Protein AF-A0A0H4A3J3-F1 (afdb_monomer_lite)

Sequence (76 aa):
MNDQYAMVFFFRSDCAYCHAFAPTLKQFTQANSLPTYAFTLDGKSMDQFPVPIPATPEVSQLFFDNPRSITVPATF

Foldseek 3Di:
DPPQAAKEWEDEQPDPVQLVCLVVVLVVCVVVVHHYQYEYCHCAADDSGHDHDHCDPVNLVVPDPDSVDDDPGDMD

Secondary structure (DSSP, 8-state):
------EEEEE-TT-HHHHHHHHHHHHHHHHTT--EEEEESSS--BTTBSSPEE--HHHHHHH-S-TTS--SSEE-

Structure (mmCIF, N/CA/C/O backbone):
data_AF-A0A0H4A3J3-F1
#
_entry.id   AF-A0A0H4A3J3-F1
#
loop_
_atom_site.group_PDB
_atom_site.id
_atom_site.type_symbol
_atom_site.label_atom_id
_atom_site.label_alt_id
_atom_site.label_comp_id
_atom_site.label_asym_id
_atom_site.label_entity_id
_atom_site.label_seq_id
_atom_site.pdbx_PDB_ins_code
_atom_site.Cartn_x
_atom_site.Cartn_y
_atom_site.Cartn_z
_atom_site.occupancy
_atom_site.B_iso_or_equiv
_atom_site.auth_seq_id
_atom_site.auth_comp_id
_atom_site.auth_asym_id
_atom_site.auth_atom_id
_atom_site.pdbx_PDB_model_num
ATOM 1 N N . MET A 1 1 ? -2.773 6.396 26.564 1.00 41.66 1 MET A N 1
ATOM 2 C CA . MET A 1 1 ? -2.157 6.283 25.229 1.00 41.66 1 MET A CA 1
ATOM 3 C C . MET A 1 1 ? -3.301 6.005 24.277 1.00 41.66 1 MET A C 1
ATOM 5 O O . MET A 1 1 ? -4.003 5.035 24.506 1.00 41.66 1 MET A O 1
ATOM 9 N N . ASN A 1 2 ? -3.601 6.908 23.342 1.00 51.56 2 ASN A N 1
ATOM 10 C CA . ASN A 1 2 ? -4.561 6.587 22.286 1.00 51.56 2 ASN A CA 1
ATOM 11 C C . ASN A 1 2 ? -3.812 5.698 21.297 1.00 51.56 2 ASN A C 1
ATOM 13 O O . ASN A 1 2 ? -2.947 6.205 20.585 1.00 51.56 2 ASN A O 1
ATOM 17 N N . ASP A 1 3 ? -4.110 4.403 21.287 1.00 60.09 3 ASP A N 1
ATOM 18 C CA . ASP A 1 3 ? -3.595 3.474 20.284 1.00 60.09 3 ASP A CA 1
ATOM 19 C C . ASP A 1 3 ? -4.210 3.852 18.928 1.00 60.09 3 ASP A C 1
ATOM 21 O O . ASP A 1 3 ? -5.326 3.466 18.583 1.00 60.09 3 ASP A O 1
ATOM 25 N N . GLN A 1 4 ? -3.525 4.731 18.196 1.00 80.44 4 GLN A N 1
ATOM 26 C CA . GLN A 1 4 ? -3.947 5.176 16.873 1.00 80.44 4 GLN A CA 1
ATOM 27 C C . GLN A 1 4 ? -3.597 4.087 15.859 1.00 80.44 4 GLN A C 1
ATOM 29 O O . GLN A 1 4 ? -2.450 3.961 15.436 1.00 80.44 4 GLN A O 1
ATOM 34 N N . TYR A 1 5 ? -4.596 3.291 15.486 1.00 90.62 5 TYR A N 1
ATOM 35 C CA . TYR A 1 5 ? -4.468 2.284 14.439 1.00 90.62 5 TYR A CA 1
ATOM 36 C C . TYR A 1 5 ? -4.544 2.919 13.049 1.00 90.62 5 TYR A C 1
ATOM 38 O O . TYR A 1 5 ? -5.267 3.891 12.829 1.00 90.62 5 TYR A O 1
ATOM 46 N N . ALA A 1 6 ? -3.823 2.331 12.100 1.00 94.12 6 ALA A N 1
ATOM 47 C CA . ALA A 1 6 ? -3.879 2.663 10.685 1.00 94.12 6 ALA A CA 1
ATOM 48 C C . ALA A 1 6 ? -3.975 1.367 9.885 1.00 94.12 6 ALA A C 1
ATOM 50 O O . ALA A 1 6 ? -3.384 0.367 10.278 1.00 94.12 6 ALA A O 1
ATOM 51 N N . MET A 1 7 ? -4.683 1.402 8.760 1.00 96.06 7 MET A N 1
ATOM 52 C CA . MET A 1 7 ? -4.670 0.298 7.804 1.00 96.06 7 MET A CA 1
ATOM 53 C C . MET A 1 7 ? -3.486 0.452 6.860 1.00 96.06 7 MET A C 1
ATOM 55 O O . MET A 1 7 ? -3.294 1.517 6.267 1.00 96.06 7 MET A O 1
ATOM 59 N N . VAL A 1 8 ? -2.718 -0.611 6.669 1.00 97.44 8 VAL A N 1
ATOM 60 C CA . VAL A 1 8 ? -1.669 -0.654 5.646 1.00 97.44 8 VAL A CA 1
ATOM 61 C C . VAL A 1 8 ? -2.172 -1.464 4.463 1.00 97.44 8 VAL A C 1
ATOM 63 O O . VAL A 1 8 ? -2.817 -2.487 4.653 1.00 97.44 8 VAL A O 1
ATOM 66 N N . PHE A 1 9 ? -1.906 -1.015 3.238 1.00 98.25 9 PHE A N 1
ATOM 67 C CA . PHE A 1 9 ? -2.360 -1.679 2.018 1.00 98.25 9 PHE A CA 1
ATOM 68 C C . PHE A 1 9 ? -1.265 -1.718 0.961 1.00 98.25 9 PHE A C 1
ATOM 70 O O . PHE A 1 9 ? -0.885 -0.678 0.435 1.00 98.25 9 PHE A O 1
ATOM 77 N N . PHE A 1 10 ? -0.789 -2.910 0.613 1.00 98.25 10 PHE A N 1
ATOM 78 C CA . PHE A 1 10 ? 0.154 -3.124 -0.482 1.00 98.25 10 PHE A CA 1
ATOM 79 C C . PHE A 1 10 ? -0.574 -3.561 -1.751 1.00 98.25 10 PHE A C 1
ATOM 81 O O . PHE A 1 10 ? -1.384 -4.495 -1.730 1.00 98.25 10 PHE A O 1
ATOM 88 N N . PHE A 1 11 ? -0.247 -2.919 -2.872 1.00 98.44 11 PHE A N 1
ATOM 89 C CA . PHE A 1 11 ? -0.859 -3.202 -4.166 1.00 98.44 11 PHE A CA 1
ATOM 90 C C . PHE A 1 11 ? 0.105 -3.025 -5.345 1.00 98.44 11 PHE A C 1
ATOM 92 O O . PHE A 1 11 ? 1.204 -2.485 -5.221 1.00 98.44 11 PHE A O 1
ATOM 99 N N . ARG A 1 12 ? -0.346 -3.473 -6.520 1.00 98.00 12 ARG A N 1
ATOM 100 C CA . ARG A 1 12 ? 0.223 -3.129 -7.830 1.00 98.00 12 ARG A CA 1
ATOM 101 C C . ARG A 1 12 ? -0.872 -2.572 -8.726 1.00 98.00 12 ARG A C 1
ATOM 103 O O . ARG A 1 12 ? -2.009 -3.039 -8.646 1.00 98.00 12 ARG A O 1
ATOM 110 N N . SER A 1 13 ? -0.546 -1.621 -9.594 1.00 97.56 13 SER A N 1
ATOM 111 C CA . SER A 1 13 ? -1.536 -1.040 -10.511 1.00 97.56 13 SER A CA 1
ATOM 112 C C . SER A 1 13 ? -2.033 -2.020 -11.581 1.00 97.56 13 SER A C 1
ATOM 114 O O . SER A 1 13 ? -3.125 -1.842 -12.110 1.00 97.56 13 SER A O 1
ATOM 116 N N . ASP A 1 14 ? -1.280 -3.078 -11.886 1.00 96.88 14 ASP A N 1
ATOM 117 C CA . ASP A 1 14 ? -1.641 -4.116 -12.863 1.00 96.88 14 ASP A CA 1
ATOM 118 C C . ASP A 1 14 ? -2.364 -5.334 -12.248 1.00 96.88 14 ASP A C 1
ATOM 120 O O . ASP A 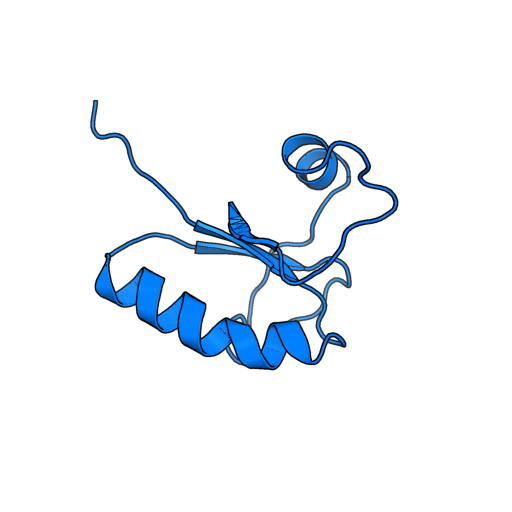1 14 ? -2.679 -6.302 -12.939 1.00 96.88 14 ASP A O 1
ATOM 124 N N . CYS A 1 15 ? -2.671 -5.289 -10.949 1.00 97.31 15 CYS A N 1
ATOM 125 C CA . CYS A 1 15 ? -3.307 -6.374 -10.205 1.00 97.31 15 CYS A CA 1
ATOM 126 C C . CYS A 1 15 ? -4.842 -6.228 -10.180 1.00 97.31 15 CYS A C 1
ATOM 128 O O . CYS A 1 15 ? -5.390 -5.386 -9.468 1.00 97.31 15 CYS A O 1
ATOM 130 N N . ALA A 1 16 ? -5.564 -7.098 -10.898 1.00 97.75 16 ALA A N 1
ATOM 131 C CA . ALA A 1 16 ? -7.033 -7.059 -10.972 1.00 97.75 16 ALA A CA 1
ATOM 132 C C . ALA A 1 16 ? -7.724 -7.208 -9.600 1.00 97.75 16 ALA A C 1
ATOM 134 O O . ALA A 1 16 ? -8.682 -6.495 -9.303 1.00 97.75 16 ALA A O 1
ATOM 135 N N . TYR A 1 17 ? -7.209 -8.083 -8.729 1.00 98.12 17 TYR A N 1
ATOM 136 C CA . TYR A 1 17 ? -7.741 -8.253 -7.370 1.00 98.12 17 TYR A CA 1
ATOM 137 C C . TYR A 1 17 ? -7.542 -7.011 -6.500 1.00 98.12 17 TYR A C 1
ATOM 139 O O . TYR A 1 17 ? -8.378 -6.712 -5.651 1.00 98.12 17 TYR A O 1
ATOM 147 N N . CYS A 1 18 ? -6.473 -6.255 -6.739 1.00 98.06 18 CYS A N 1
ATOM 148 C CA . CYS A 1 18 ? -6.202 -5.015 -6.033 1.00 98.06 18 CYS A CA 1
ATOM 149 C C . CYS A 1 18 ? -7.258 -3.962 -6.391 1.00 98.06 18 CYS A C 1
ATOM 151 O O . CYS A 1 18 ? -7.828 -3.348 -5.492 1.00 98.06 18 CYS A O 1
ATOM 153 N N . HIS A 1 19 ? -7.592 -3.826 -7.681 1.00 98.19 19 HIS A N 1
ATOM 154 C CA . HIS A 1 19 ? -8.685 -2.960 -8.155 1.00 98.19 19 HIS A CA 1
ATOM 155 C C . HIS A 1 19 ? -10.048 -3.367 -7.601 1.00 98.19 19 HIS A C 1
ATOM 157 O O . HIS A 1 19 ? -10.823 -2.506 -7.195 1.00 98.19 19 HIS A O 1
ATOM 163 N N . ALA A 1 20 ? -10.332 -4.668 -7.530 1.00 98.06 20 ALA A N 1
ATOM 164 C CA . ALA A 1 20 ? -11.587 -5.161 -6.968 1.00 98.06 20 ALA A CA 1
ATOM 165 C C . ALA A 1 20 ? -11.700 -4.901 -5.452 1.00 98.06 20 ALA A C 1
ATOM 167 O O . ALA A 1 20 ? -12.780 -4.596 -4.949 1.00 98.06 20 ALA A O 1
ATOM 168 N N . PHE A 1 21 ? -10.591 -5.011 -4.716 1.00 98.12 21 PHE A N 1
ATOM 169 C CA . PHE A 1 21 ? -10.575 -4.873 -3.260 1.00 98.12 21 PHE A CA 1
ATOM 170 C C . PHE A 1 21 ? -10.536 -3.414 -2.781 1.00 98.12 21 PHE A C 1
ATOM 172 O O . PHE A 1 21 ? -11.171 -3.073 -1.780 1.00 98.12 21 PHE A O 1
ATOM 179 N N . ALA A 1 22 ? -9.835 -2.536 -3.502 1.00 98.00 22 ALA A N 1
ATOM 180 C CA . ALA A 1 22 ? -9.577 -1.159 -3.088 1.00 98.00 22 ALA A CA 1
ATOM 181 C C . ALA A 1 22 ? -10.832 -0.331 -2.711 1.00 98.00 22 ALA A C 1
ATOM 183 O O . ALA A 1 22 ? -10.771 0.389 -1.709 1.00 98.00 22 ALA A O 1
ATOM 184 N N . PRO A 1 23 ? -11.983 -0.425 -3.417 1.00 98.12 23 PRO A N 1
ATOM 185 C CA . PRO A 1 23 ? -13.210 0.263 -3.009 1.00 98.12 23 PRO A CA 1
ATOM 186 C C . PRO A 1 23 ? -13.705 -0.166 -1.627 1.00 98.12 23 PRO A C 1
ATOM 188 O O . PRO A 1 23 ? -14.080 0.683 -0.820 1.00 98.12 23 PRO A O 1
ATOM 191 N N . THR A 1 24 ? -13.661 -1.471 -1.345 1.00 97.81 24 THR A N 1
ATOM 192 C CA . THR A 1 24 ? -14.116 -2.047 -0.072 1.00 97.81 24 THR A CA 1
ATOM 193 C C . THR A 1 24 ? -13.241 -1.561 1.076 1.00 97.81 24 THR A C 1
ATOM 195 O O . THR A 1 24 ? -13.756 -1.093 2.090 1.00 97.81 24 THR A O 1
ATOM 198 N N . LEU A 1 25 ? -11.916 -1.589 0.893 1.00 97.56 25 LEU A N 1
ATOM 199 C CA . LEU A 1 25 ? -10.979 -1.078 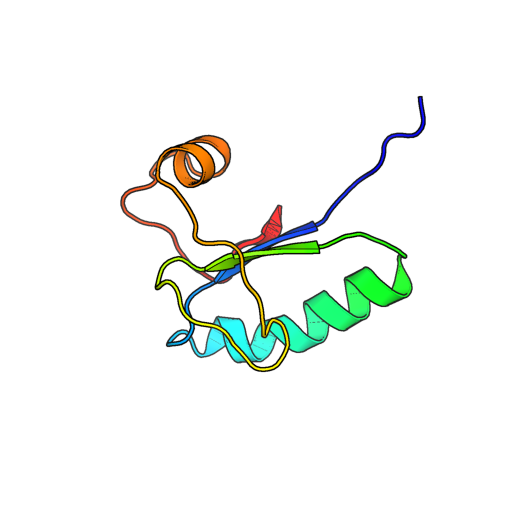1.891 1.00 97.56 25 LEU A CA 1
ATOM 200 C C . LEU A 1 25 ? -11.216 0.411 2.175 1.00 97.56 25 LEU A C 1
ATOM 202 O O . LEU A 1 25 ? -11.293 0.807 3.334 1.00 97.56 25 LEU A O 1
ATOM 206 N N . LYS A 1 26 ? -11.370 1.234 1.132 1.00 97.00 26 LYS A N 1
ATOM 207 C CA . LYS A 1 26 ? -11.584 2.680 1.281 1.00 97.00 26 LYS A CA 1
ATOM 208 C C . LYS A 1 26 ? -12.873 2.999 2.038 1.00 97.00 26 LYS A C 1
ATOM 210 O O . LYS A 1 26 ? -12.874 3.873 2.899 1.00 97.00 26 LYS A O 1
ATOM 215 N N . GLN A 1 27 ? -13.957 2.283 1.743 1.00 97.81 27 GLN A N 1
ATOM 216 C CA . GLN A 1 27 ? -15.217 2.435 2.473 1.00 97.81 27 GLN A CA 1
ATOM 217 C C . GLN A 1 27 ? -15.064 2.033 3.943 1.00 97.81 27 GLN A C 1
ATOM 219 O O . GLN A 1 27 ? -15.523 2.755 4.827 1.00 97.81 27 GLN A O 1
ATOM 224 N N . PHE A 1 28 ? -14.376 0.920 4.214 1.00 96.81 28 PHE A N 1
ATOM 225 C CA . PHE A 1 28 ? -14.119 0.458 5.575 1.00 96.81 28 PHE A CA 1
ATOM 226 C C . PHE A 1 28 ? -13.313 1.482 6.385 1.00 96.81 28 PHE A C 1
ATOM 228 O O . PHE A 1 28 ? -13.694 1.816 7.508 1.00 96.81 28 PHE A O 1
ATOM 235 N N . THR A 1 29 ? -12.224 2.015 5.831 1.00 96.25 29 THR A N 1
ATOM 236 C CA . THR A 1 29 ? -11.358 2.948 6.563 1.00 96.25 29 THR A CA 1
ATOM 237 C C . THR A 1 29 ? -12.035 4.295 6.793 1.00 96.25 29 THR A C 1
ATOM 239 O O . THR A 1 29 ? -11.932 4.846 7.887 1.00 96.25 29 THR A O 1
ATOM 242 N N . GLN A 1 30 ? -12.830 4.774 5.831 1.00 96.19 30 GLN A N 1
ATOM 243 C CA . GLN A 1 30 ? -13.667 5.965 5.999 1.00 96.19 30 GLN A CA 1
ATOM 244 C C . GLN A 1 30 ? -14.728 5.787 7.092 1.00 96.19 30 GLN A C 1
ATOM 246 O O . GLN A 1 30 ? -14.879 6.666 7.937 1.00 96.19 30 GLN A O 1
ATOM 251 N N . ALA A 1 31 ? -15.432 4.652 7.112 1.00 97.06 31 ALA A N 1
ATOM 252 C CA . ALA A 1 31 ? -16.475 4.385 8.103 1.00 97.06 31 ALA A CA 1
ATOM 253 C C . ALA A 1 31 ? -15.925 4.296 9.537 1.00 97.06 31 ALA A C 1
ATOM 255 O O . ALA A 1 31 ? -16.605 4.681 10.485 1.00 97.06 31 ALA A O 1
ATOM 256 N N . ASN A 1 32 ? -14.686 3.824 9.692 1.00 95.00 32 ASN A N 1
ATOM 257 C CA . ASN A 1 32 ? -14.041 3.637 10.993 1.00 95.00 32 ASN A CA 1
ATOM 258 C C . ASN A 1 32 ? -13.082 4.777 11.374 1.00 95.00 32 ASN A C 1
ATOM 260 O O . ASN A 1 32 ? -12.399 4.681 12.389 1.00 95.00 32 ASN A O 1
ATOM 264 N N . SER A 1 33 ? -13.016 5.855 10.582 1.00 94.50 33 SER A N 1
ATOM 265 C CA . SER A 1 33 ? -12.052 6.953 10.772 1.00 94.50 33 SER A CA 1
ATOM 266 C C . SER A 1 33 ? -10.593 6.475 10.887 1.00 94.50 33 SER A C 1
ATOM 268 O O . SER A 1 33 ? -9.803 7.044 11.640 1.00 94.50 33 SER A O 1
ATOM 270 N N . LEU A 1 34 ? -10.233 5.423 10.144 1.00 93.88 34 LEU A N 1
ATOM 271 C CA . LEU A 1 34 ? -8.886 4.860 10.135 1.00 93.88 34 LEU A CA 1
ATOM 272 C C . LEU A 1 34 ? -8.052 5.503 9.017 1.00 93.88 34 LEU A C 1
ATOM 274 O O . LEU A 1 34 ? -8.460 5.467 7.852 1.00 93.88 34 LEU A O 1
ATOM 278 N N . PRO A 1 35 ? -6.864 6.052 9.312 1.00 94.75 35 PRO A N 1
ATOM 279 C CA . PRO A 1 35 ? -5.922 6.421 8.265 1.00 94.75 35 PRO A CA 1
ATOM 280 C C . PRO A 1 35 ? -5.496 5.180 7.469 1.00 94.75 35 PRO A C 1
ATOM 282 O O . PRO A 1 35 ? -5.483 4.061 7.981 1.00 94.75 35 PRO A O 1
ATOM 285 N N . THR A 1 36 ? -5.165 5.373 6.191 1.00 95.75 36 THR A N 1
ATOM 286 C CA . THR A 1 36 ? -4.709 4.297 5.300 1.00 95.75 36 THR A CA 1
ATOM 287 C C . THR A 1 36 ? -3.361 4.650 4.684 1.00 95.75 36 THR A C 1
ATOM 289 O O . THR A 1 36 ? -3.238 5.692 4.040 1.00 95.75 36 THR A O 1
ATOM 292 N N . TYR A 1 37 ? -2.374 3.768 4.826 1.00 97.19 37 TYR A N 1
ATOM 293 C CA . TYR A 1 37 ? -1.094 3.837 4.122 1.00 97.19 37 TYR A CA 1
ATOM 294 C C . TYR A 1 37 ? -1.121 2.885 2.926 1.00 97.19 37 TYR A C 1
ATOM 296 O O . TYR A 1 37 ? -0.973 1.675 3.080 1.00 97.19 37 TYR A O 1
ATOM 304 N N . ALA A 1 38 ? -1.337 3.434 1.731 1.00 97.88 38 ALA A N 1
ATOM 305 C CA . ALA A 1 38 ? -1.365 2.661 0.494 1.00 97.88 38 ALA A CA 1
ATOM 306 C C . ALA A 1 38 ? 0.026 2.638 -0.158 1.00 97.88 38 ALA A C 1
ATOM 308 O O . ALA A 1 38 ? 0.478 3.651 -0.697 1.00 97.88 38 ALA A O 1
ATOM 309 N N . PHE A 1 39 ? 0.686 1.483 -0.115 1.00 98.31 39 PHE A N 1
ATOM 310 C CA . PHE A 1 39 ? 1.986 1.233 -0.717 1.00 98.31 39 PHE A CA 1
ATOM 311 C C . PHE A 1 39 ? 1.861 0.581 -2.099 1.00 98.31 39 PHE A C 1
ATOM 313 O O . PHE A 1 39 ? 1.238 -0.470 -2.251 1.00 98.31 39 PHE A O 1
ATOM 320 N N . THR A 1 40 ? 2.498 1.173 -3.108 1.00 98.19 40 THR A N 1
ATOM 321 C CA . THR A 1 40 ? 2.593 0.601 -4.458 1.00 98.19 40 THR A CA 1
ATOM 322 C C . THR A 1 40 ? 3.921 -0.133 -4.645 1.00 98.19 40 THR A C 1
ATOM 324 O O . THR A 1 40 ? 4.986 0.413 -4.349 1.00 98.19 40 THR A O 1
ATOM 327 N N . LEU A 1 41 ? 3.871 -1.366 -5.158 1.00 97.12 41 LEU A N 1
ATOM 328 C CA . LEU A 1 41 ? 5.065 -2.144 -5.514 1.00 97.12 41 LEU A CA 1
ATOM 329 C C . LEU A 1 41 ? 5.599 -1.812 -6.919 1.00 97.12 41 LEU A C 1
ATOM 331 O O . LEU A 1 41 ? 6.731 -2.165 -7.236 1.00 97.12 41 LEU A O 1
ATOM 335 N N . ASP A 1 42 ? 4.796 -1.167 -7.771 1.00 96.94 42 ASP A N 1
ATOM 336 C CA . ASP A 1 42 ? 5.149 -0.828 -9.158 1.00 96.94 42 ASP A CA 1
ATOM 337 C C . ASP A 1 42 ? 5.277 0.685 -9.407 1.00 96.94 42 ASP A C 1
ATOM 339 O O . ASP A 1 42 ? 5.501 1.116 -10.539 1.00 96.94 42 ASP A O 1
ATOM 343 N N . GLY A 1 43 ? 5.154 1.497 -8.352 1.00 96.75 43 GLY A N 1
ATOM 344 C CA . GLY A 1 43 ? 5.300 2.954 -8.398 1.00 96.75 43 GLY A CA 1
ATOM 345 C C . GLY A 1 43 ? 4.118 3.684 -9.041 1.00 96.75 43 GLY A C 1
ATOM 346 O O . GLY A 1 43 ? 4.200 4.888 -9.275 1.00 96.75 43 GLY A O 1
ATOM 347 N N . LYS A 1 44 ? 3.029 2.974 -9.344 1.00 97.38 44 LYS A N 1
ATOM 348 C CA . LYS A 1 44 ? 1.866 3.504 -10.059 1.00 97.38 44 LYS A CA 1
ATOM 349 C C . LYS A 1 44 ? 0.653 3.627 -9.146 1.00 97.38 44 LYS A C 1
ATOM 351 O O . LYS A 1 44 ? 0.484 2.872 -8.190 1.00 97.38 44 LYS A O 1
ATOM 356 N N . SER A 1 45 ? -0.199 4.591 -9.471 1.00 96.69 45 SER A N 1
ATOM 357 C CA . SER A 1 45 ? -1.464 4.845 -8.790 1.00 96.69 45 SER A CA 1
ATOM 358 C C . SER A 1 45 ? -2.597 3.950 -9.291 1.00 96.69 45 SER A C 1
ATOM 360 O O . SER A 1 45 ? -2.470 3.230 -10.282 1.00 96.69 45 SER A O 1
ATOM 362 N N . MET A 1 46 ? -3.718 4.003 -8.575 1.00 96.12 46 MET A N 1
ATOM 363 C CA . MET A 1 46 ? -4.990 3.405 -8.974 1.00 96.12 46 MET A CA 1
ATOM 364 C C . MET A 1 46 ? -6.151 4.312 -8.550 1.00 96.12 46 MET A C 1
ATOM 366 O O . MET A 1 46 ? -5.965 5.194 -7.712 1.00 96.12 46 MET A O 1
ATOM 370 N N . ASP A 1 47 ? -7.351 4.077 -9.078 1.00 95.81 47 ASP A N 1
ATOM 371 C CA . ASP A 1 47 ? -8.512 4.967 -8.921 1.00 95.81 47 ASP A CA 1
ATOM 372 C C . ASP A 1 47 ? -8.809 5.355 -7.464 1.00 95.81 47 ASP A C 1
ATOM 374 O O . ASP A 1 47 ? -9.057 6.519 -7.142 1.00 95.81 47 ASP A O 1
ATOM 378 N N . GLN A 1 48 ? -8.769 4.388 -6.545 1.00 96.06 48 GLN A N 1
ATOM 379 C CA . GLN A 1 48 ? -9.087 4.633 -5.138 1.00 96.06 48 GLN A CA 1
ATOM 380 C C . GLN A 1 48 ? -7.928 5.291 -4.375 1.00 96.06 48 GLN A C 1
ATOM 382 O O . GLN A 1 48 ? -8.194 5.981 -3.382 1.00 96.06 48 GLN A O 1
ATOM 387 N N . PHE A 1 49 ? -6.692 5.127 -4.865 1.00 96.50 49 PHE A N 1
ATOM 388 C CA . PHE A 1 49 ? -5.435 5.582 -4.264 1.00 96.50 49 PHE A CA 1
ATOM 389 C C . PHE A 1 49 ? -4.562 6.310 -5.315 1.00 96.50 49 PHE A C 1
ATOM 391 O O . PHE A 1 49 ? -3.592 5.741 -5.826 1.00 96.50 49 PHE A O 1
ATOM 398 N N . PRO A 1 50 ? -4.897 7.572 -5.660 1.00 96.38 50 PRO A N 1
ATOM 399 C CA . PRO A 1 50 ? -4.240 8.317 -6.740 1.00 96.38 50 PRO A CA 1
ATOM 400 C C . PRO A 1 50 ? -2.817 8.788 -6.401 1.00 96.38 50 PRO A C 1
ATOM 402 O O . PRO A 1 50 ? -2.038 9.072 -7.307 1.00 96.38 50 PRO A O 1
ATOM 405 N N . VAL A 1 51 ? -2.472 8.868 -5.111 1.00 96.44 51 VAL A N 1
ATOM 406 C CA . VAL A 1 51 ? -1.153 9.298 -4.614 1.00 96.44 51 VAL A CA 1
ATOM 407 C C . VAL A 1 51 ? -0.606 8.230 -3.658 1.00 96.44 51 VAL A C 1
ATOM 409 O O . VAL A 1 51 ? -0.633 8.423 -2.442 1.00 96.44 51 VAL A O 1
ATOM 412 N N . PRO A 1 52 ? -0.200 7.053 -4.167 1.00 96.88 52 PRO A N 1
ATOM 413 C CA . PRO A 1 52 ? 0.332 5.993 -3.322 1.00 96.88 52 PRO A CA 1
ATOM 414 C C . PRO A 1 52 ? 1.781 6.270 -2.920 1.00 96.88 52 PRO A C 1
ATOM 416 O O . PRO A 1 52 ? 2.509 7.013 -3.580 1.00 96.88 52 PRO A O 1
ATOM 419 N N . ILE A 1 53 ? 2.213 5.615 -1.850 1.00 97.94 53 ILE A N 1
ATOM 420 C CA . ILE A 1 53 ? 3.586 5.678 -1.359 1.00 97.94 53 ILE A CA 1
ATOM 421 C C . ILE A 1 53 ? 4.377 4.542 -2.025 1.00 97.94 53 ILE A C 1
ATOM 423 O O . ILE A 1 53 ? 3.935 3.396 -1.982 1.00 97.94 53 ILE A O 1
ATOM 427 N N . PRO A 1 54 ? 5.536 4.788 -2.652 1.00 97.62 54 PRO A N 1
ATOM 428 C CA . PRO A 1 54 ? 6.375 3.700 -3.146 1.00 97.62 54 PRO A CA 1
ATOM 429 C C . PRO A 1 54 ? 6.813 2.769 -2.009 1.00 97.62 54 PRO A C 1
ATOM 431 O O . PRO A 1 54 ? 7.306 3.230 -0.979 1.00 97.62 54 PRO A O 1
ATOM 434 N N . ALA A 1 55 ? 6.654 1.458 -2.192 1.00 96.75 55 ALA A N 1
ATOM 435 C CA . ALA A 1 55 ? 7.160 0.472 -1.247 1.00 96.75 55 ALA A CA 1
ATOM 436 C C . ALA A 1 55 ? 8.686 0.375 -1.368 1.00 96.75 55 ALA A C 1
ATOM 438 O O . ALA A 1 55 ? 9.214 -0.267 -2.277 1.00 96.75 55 ALA A O 1
ATOM 439 N N . THR A 1 56 ? 9.411 1.026 -0.459 1.00 95.88 56 THR A N 1
ATOM 440 C CA . THR A 1 56 ? 10.870 0.891 -0.409 1.00 95.88 56 THR A CA 1
ATOM 441 C C . THR A 1 56 ? 11.268 -0.508 0.090 1.00 95.88 56 THR A C 1
ATOM 443 O O . THR A 1 56 ? 10.441 -1.218 0.684 1.00 95.88 56 THR A O 1
ATOM 446 N N . PRO A 1 57 ? 12.524 -0.944 -0.124 1.00 94.69 57 PRO A N 1
ATOM 447 C CA . PRO A 1 57 ? 13.014 -2.201 0.435 1.00 94.69 57 PRO A CA 1
ATOM 448 C C . PRO A 1 57 ? 12.871 -2.269 1.958 1.00 94.69 57 PRO A C 1
ATOM 450 O O . PRO A 1 57 ? 12.510 -3.319 2.483 1.00 94.69 57 PRO A O 1
ATOM 453 N N . GLU A 1 58 ? 13.096 -1.152 2.652 1.00 94.94 58 GLU A N 1
ATOM 454 C CA . GLU A 1 58 ? 12.963 -1.048 4.106 1.00 94.94 58 GLU A CA 1
ATOM 455 C C . GLU A 1 58 ? 11.511 -1.264 4.532 1.00 94.94 58 GLU A C 1
ATOM 457 O O . GLU A 1 58 ? 11.246 -2.097 5.391 1.00 94.94 58 GLU A O 1
ATOM 462 N N . VAL A 1 59 ? 10.556 -0.587 3.882 1.00 95.06 59 VAL A N 1
ATOM 463 C CA . VAL A 1 59 ? 9.124 -0.794 4.149 1.00 95.06 59 VAL A CA 1
ATOM 464 C C . VAL A 1 59 ? 8.741 -2.246 3.882 1.00 95.06 59 VAL A C 1
ATOM 466 O O . VAL A 1 59 ? 8.096 -2.875 4.709 1.00 95.06 59 VAL A O 1
ATOM 469 N N . SER A 1 60 ? 9.181 -2.822 2.767 1.00 94.94 60 SER A N 1
ATOM 470 C CA . SER A 1 60 ? 8.845 -4.206 2.416 1.00 94.94 60 SER A CA 1
ATOM 471 C C . SER A 1 60 ? 9.358 -5.215 3.454 1.00 94.94 60 SER A C 1
ATOM 473 O O . SER A 1 60 ? 8.659 -6.169 3.778 1.00 94.94 60 SER A O 1
ATOM 475 N N . GLN A 1 61 ? 10.547 -4.991 4.018 1.00 95.06 61 GLN A N 1
ATOM 476 C CA . GLN A 1 61 ? 11.120 -5.836 5.075 1.00 95.06 61 GLN A CA 1
ATOM 477 C C . GLN A 1 61 ? 10.396 -5.707 6.420 1.00 95.06 61 GLN A C 1
ATOM 479 O O . GLN A 1 61 ? 10.439 -6.641 7.214 1.00 95.06 61 GLN A O 1
ATOM 484 N N . LEU A 1 62 ? 9.731 -4.578 6.685 1.00 94.88 62 LEU A N 1
ATOM 485 C CA . LEU A 1 62 ? 8.955 -4.390 7.914 1.00 94.88 62 LEU A CA 1
ATOM 486 C C . LEU A 1 62 ? 7.656 -5.208 7.929 1.00 94.88 62 LEU A C 1
ATOM 488 O O . LEU A 1 62 ? 7.177 -5.544 9.007 1.00 94.88 62 LEU A O 1
ATOM 492 N N . PHE A 1 63 ?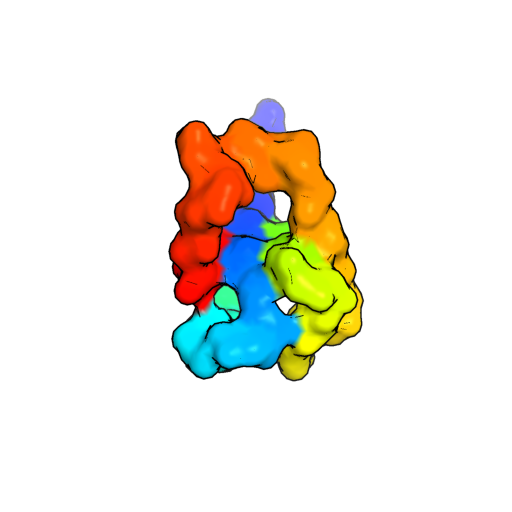 7.087 -5.512 6.758 1.00 95.31 63 PHE A N 1
ATOM 493 C CA . PHE A 1 63 ? 5.771 -6.156 6.642 1.00 95.31 63 PHE A CA 1
ATOM 494 C C . PHE A 1 63 ? 5.811 -7.601 6.126 1.00 95.31 63 PHE A C 1
ATOM 496 O O . PHE A 1 63 ? 4.857 -8.343 6.348 1.00 95.31 63 PHE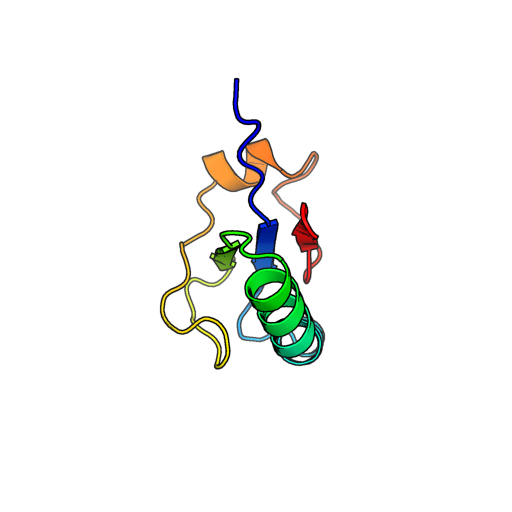 A O 1
ATOM 503 N N . PHE A 1 64 ? 6.877 -8.020 5.437 1.00 95.25 64 PHE A N 1
ATOM 504 C CA . PHE A 1 64 ? 6.942 -9.335 4.794 1.00 95.25 64 PHE A CA 1
ATOM 505 C C . PHE A 1 64 ? 8.210 -10.105 5.172 1.00 95.25 64 PHE A C 1
ATOM 507 O O . PHE A 1 64 ? 9.319 -9.615 4.966 1.00 95.25 64 PHE A O 1
ATOM 514 N N . ASP A 1 65 ? 8.045 -11.366 5.584 1.00 91.00 65 ASP A N 1
ATOM 515 C CA . ASP A 1 65 ? 9.164 -12.285 5.855 1.00 91.00 65 ASP A CA 1
ATOM 516 C C . ASP A 1 65 ? 10.031 -12.539 4.608 1.00 91.00 65 ASP A C 1
ATOM 518 O O . ASP A 1 65 ? 11.246 -12.717 4.698 1.00 91.00 65 ASP A O 1
ATOM 522 N N . ASN A 1 66 ? 9.412 -12.546 3.419 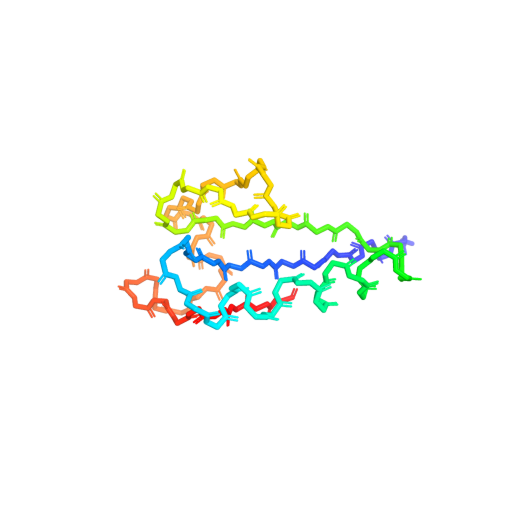1.00 91.00 66 ASN A N 1
ATOM 523 C CA . ASN A 1 66 ? 10.101 -12.687 2.135 1.00 91.00 66 ASN A CA 1
ATOM 524 C C . ASN A 1 66 ? 9.764 -11.523 1.181 1.00 91.00 66 ASN A C 1
ATOM 526 O O . ASN A 1 66 ? 8.907 -11.662 0.302 1.00 91.00 66 ASN A O 1
ATOM 530 N N . PRO A 1 67 ? 10.475 -10.385 1.273 1.00 84.12 67 PRO A N 1
ATOM 531 C CA . PRO A 1 67 ? 10.168 -9.181 0.497 1.00 84.12 67 PRO A CA 1
ATOM 532 C C . PRO A 1 67 ? 10.483 -9.311 -1.002 1.00 84.12 67 PRO A C 1
ATOM 534 O O . PRO A 1 67 ? 10.166 -8.416 -1.779 1.00 84.12 67 PRO A O 1
ATOM 537 N N . ARG A 1 68 ? 11.103 -10.415 -1.444 1.00 86.25 68 ARG A N 1
ATOM 538 C CA . ARG A 1 68 ? 11.358 -10.682 -2.872 1.00 86.25 68 ARG A CA 1
ATOM 539 C C . ARG A 1 68 ? 10.134 -11.234 -3.604 1.00 86.25 68 ARG A C 1
ATOM 541 O O . ARG A 1 68 ? 10.125 -11.240 -4.831 1.00 86.25 68 ARG A O 1
ATOM 548 N N . SER A 1 69 ? 9.134 -11.723 -2.872 1.00 90.19 69 SER A N 1
ATOM 549 C CA . SER A 1 69 ? 7.929 -12.335 -3.431 1.00 90.19 69 SER A CA 1
ATOM 550 C C . SER A 1 69 ? 6.710 -11.926 -2.610 1.00 90.19 69 SER A C 1
ATOM 552 O O . SER A 1 69 ? 6.265 -12.662 -1.732 1.00 90.19 69 SER A O 1
ATOM 554 N N . ILE A 1 70 ? 6.172 -10.744 -2.907 1.00 93.44 70 ILE A N 1
ATOM 555 C CA . ILE A 1 70 ? 5.001 -10.188 -2.224 1.00 93.44 70 ILE A CA 1
ATOM 556 C C . ILE A 1 70 ? 3.735 -10.514 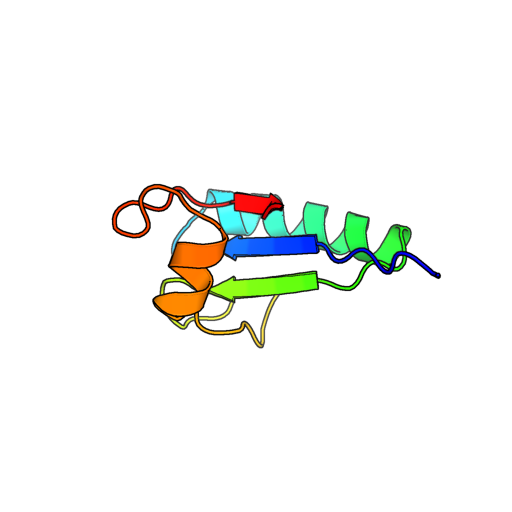-3.024 1.00 93.44 70 ILE A C 1
ATOM 558 O O . ILE A 1 70 ? 3.610 -10.127 -4.188 1.00 93.44 70 ILE A O 1
ATOM 562 N N . THR A 1 71 ? 2.783 -11.194 -2.386 1.00 95.94 71 THR A N 1
ATOM 563 C CA . THR A 1 71 ? 1.438 -11.423 -2.934 1.00 95.94 71 THR A CA 1
ATOM 564 C C . THR A 1 71 ? 0.552 -10.221 -2.622 1.00 95.94 71 THR A C 1
ATOM 566 O O . THR A 1 71 ? 0.470 -9.800 -1.472 1.00 95.94 71 THR A O 1
ATOM 569 N N . VAL A 1 72 ? -0.126 -9.678 -3.635 1.00 97.00 72 VAL A N 1
ATOM 570 C CA . VAL A 1 72 ? -1.056 -8.543 -3.503 1.00 97.00 72 VAL A CA 1
ATOM 571 C C . VAL A 1 72 ? -2.465 -8.931 -3.979 1.00 97.00 72 VAL A C 1
ATOM 573 O O . VAL A 1 72 ? -2.575 -9.773 -4.876 1.00 97.00 72 VAL A O 1
ATOM 576 N N . PRO A 1 73 ? -3.543 -8.324 -3.441 1.00 97.75 73 PRO A N 1
ATOM 577 C CA . PRO A 1 73 ? -3.563 -7.299 -2.388 1.00 97.75 73 PRO A CA 1
ATOM 578 C C . PRO A 1 73 ? -3.165 -7.845 -1.006 1.00 97.75 73 PRO A C 1
ATOM 580 O O . PRO A 1 73 ? -3.526 -8.968 -0.669 1.00 97.75 73 PRO A O 1
ATOM 583 N N . ALA A 1 74 ? -2.462 -7.043 -0.199 1.00 97.50 74 ALA A N 1
ATOM 584 C CA . ALA A 1 74 ? -2.134 -7.383 1.191 1.00 97.50 74 ALA A CA 1
ATOM 585 C C . ALA A 1 74 ? -2.458 -6.219 2.134 1.00 97.50 74 ALA A C 1
ATOM 587 O O . ALA A 1 74 ? -2.185 -5.066 1.800 1.00 97.50 74 ALA A O 1
ATOM 588 N N . THR A 1 75 ? -3.027 -6.522 3.303 1.00 96.56 75 THR A N 1
ATOM 589 C CA . THR A 1 75 ? -3.375 -5.535 4.337 1.00 96.56 75 THR A CA 1
ATOM 590 C C . THR A 1 75 ? -2.910 -5.965 5.721 1.00 96.56 75 THR A C 1
ATOM 592 O O . THR A 1 75 ? -2.945 -7.160 6.010 1.00 96.56 75 THR A O 1
ATOM 595 N N . PHE A 1 76 ? -2.540 -4.998 6.564 1.00 94.19 76 PHE A N 1
ATOM 596 C CA . PHE A 1 76 ? -2.081 -5.188 7.946 1.00 94.19 76 PHE A CA 1
ATOM 597 C C . PHE A 1 76 ? -2.768 -4.197 8.883 1.00 94.19 76 PHE A C 1
ATOM 599 O O . PHE A 1 76 ? -3.056 -3.067 8.410 1.00 94.19 76 PHE A O 1
#

InterPro domains:
  IPR036249 Thioredoxin-like superfamily [SSF52833] (2-46)
  IPR039555 F plasmid transfer operon protein [PF13728] (2-54)

Organism: NCBI:txid1652829

Radius of gyration: 12.31 Å; chains: 1; bounding box: 30×22×38 Å

pLDDT: mean 94.02, std 9.35, range [41.66, 98.44]